Protein AF-A0A970ULN2-F1 (afdb_monomer_lite)

Foldseek 3Di:
DADPVVQVVLLVLLVVLLVVLVVVLCVVLVVDDVVCSVVSNVVSVVLLVVLLVCCQQFVVQQDQAPDDPPTHHGDGSVPDDRPPVDDPNYDPVSVSSSVSSVRSD

Radius of gyration: 16.3 Å; chains: 1; bounding box: 42×23×44 Å

Secondary structure (DSSP, 8-state):
---HHHHHHHHHHHHHHHHHHHHHHHHHHHTS-HHHHHHHHHHHHHHHHHHHHHIIIIIHHHHHSSS-SS-----GGG-S--TTTSPTT--HHHHHHHHHHHHH-

Structure (mmCIF, N/CA/C/O backbone):
data_AF-A0A970ULN2-F1
#
_entry.id   AF-A0A970ULN2-F1
#
loop_
_atom_site.group_PDB
_atom_site.id
_atom_site.type_symbol
_atom_site.label_atom_id
_atom_site.label_alt_id
_atom_site.label_comp_id
_atom_site.label_asym_id
_atom_site.label_entity_id
_atom_site.label_seq_id
_atom_site.pdbx_PDB_ins_code
_atom_site.Cartn_x
_atom_site.Cartn_y
_atom_site.Cartn_z
_atom_site.occupancy
_atom_site.B_iso_or_equiv
_atom_site.auth_seq_id
_atom_site.auth_comp_id
_atom_site.auth_asym_id
_atom_site.auth_atom_id
_atom_site.pdbx_PDB_model_num
ATOM 1 N N . MET A 1 1 ? 22.194 1.194 -13.924 1.00 62.91 1 MET A N 1
ATOM 2 C CA . MET A 1 1 ? 22.928 0.988 -12.654 1.00 62.91 1 MET A CA 1
ATOM 3 C C . MET A 1 1 ? 21.975 1.293 -11.508 1.00 62.91 1 MET A C 1
ATOM 5 O O . MET A 1 1 ? 21.233 2.261 -11.625 1.00 62.91 1 MET A O 1
ATOM 9 N N . LEU A 1 2 ? 21.925 0.459 -10.466 1.00 79.12 2 LEU A N 1
ATOM 10 C CA . LEU A 1 2 ? 21.083 0.720 -9.291 1.00 79.12 2 LEU A CA 1
ATOM 11 C C . LEU A 1 2 ? 21.662 1.886 -8.485 1.00 79.12 2 LEU A C 1
ATOM 13 O O . LEU A 1 2 ? 22.871 1.952 -8.274 1.00 79.12 2 LEU A O 1
ATOM 17 N N . SER A 1 3 ? 20.794 2.790 -8.043 1.00 88.00 3 SER A N 1
ATOM 18 C CA . SER A 1 3 ? 21.134 3.905 -7.168 1.00 88.00 3 SER A CA 1
ATOM 19 C C . SER A 1 3 ? 20.642 3.580 -5.763 1.00 88.00 3 SER A C 1
ATOM 21 O O . SER A 1 3 ? 19.435 3.469 -5.519 1.00 88.00 3 SER A O 1
ATOM 23 N N . SER A 1 4 ? 21.576 3.434 -4.824 1.00 86.06 4 SER A N 1
ATOM 24 C CA . SER A 1 4 ? 21.244 3.190 -3.417 1.00 86.06 4 SER A CA 1
ATOM 25 C C . SER A 1 4 ? 20.413 4.336 -2.838 1.00 86.06 4 SER A C 1
ATOM 27 O O . SER A 1 4 ? 19.459 4.086 -2.111 1.00 86.06 4 SER A O 1
ATOM 29 N N . VAL A 1 5 ? 20.707 5.581 -3.228 1.00 89.25 5 VAL A N 1
ATOM 30 C CA . VAL A 1 5 ? 19.965 6.773 -2.785 1.00 89.25 5 VAL A CA 1
ATOM 31 C C . VAL A 1 5 ? 18.513 6.725 -3.266 1.00 89.25 5 VAL A C 1
ATOM 33 O O . VAL A 1 5 ? 17.596 6.900 -2.468 1.00 89.25 5 VAL A O 1
ATOM 36 N N . SER A 1 6 ? 18.291 6.414 -4.546 1.00 87.94 6 SER A N 1
ATOM 37 C CA . SER A 1 6 ? 16.943 6.326 -5.123 1.00 87.94 6 SER A CA 1
ATOM 38 C C . SER A 1 6 ? 16.144 5.171 -4.518 1.00 87.94 6 SER A C 1
ATOM 40 O O . SER A 1 6 ? 14.959 5.313 -4.239 1.00 87.94 6 SER A O 1
ATOM 42 N N . THR A 1 7 ? 16.797 4.035 -4.264 1.00 87.38 7 THR A N 1
ATOM 43 C CA . THR A 1 7 ? 16.153 2.875 -3.634 1.00 87.38 7 THR A CA 1
ATOM 44 C C . THR A 1 7 ? 15.766 3.166 -2.183 1.00 87.38 7 THR A C 1
ATOM 46 O O . THR A 1 7 ? 14.639 2.874 -1.791 1.00 87.38 7 THR A O 1
ATOM 49 N N . ILE A 1 8 ? 16.653 3.787 -1.396 1.00 89.81 8 ILE A N 1
ATOM 50 C CA . ILE A 1 8 ? 16.354 4.194 -0.014 1.00 89.81 8 ILE A CA 1
ATOM 51 C C . ILE A 1 8 ? 15.203 5.200 0.006 1.00 89.81 8 ILE A C 1
ATOM 53 O O . ILE A 1 8 ? 14.285 5.045 0.804 1.00 89.81 8 ILE A O 1
ATOM 57 N N . TRP A 1 9 ? 15.205 6.184 -0.898 1.00 90.94 9 TRP A N 1
ATOM 58 C CA . TRP A 1 9 ? 14.120 7.160 -0.994 1.00 90.94 9 TRP A CA 1
ATOM 59 C C . TRP A 1 9 ? 12.759 6.498 -1.237 1.00 90.94 9 TRP A C 1
ATOM 61 O O . TRP A 1 9 ? 11.801 6.799 -0.529 1.00 90.94 9 TRP A O 1
ATOM 71 N N . VAL A 1 10 ? 12.675 5.550 -2.177 1.00 90.31 10 VAL A N 1
ATOM 72 C CA . VAL A 1 10 ? 11.428 4.811 -2.445 1.00 90.31 10 VAL A CA 1
ATOM 73 C C . VAL A 1 10 ? 10.990 3.981 -1.237 1.00 90.31 10 VAL A C 1
ATOM 75 O O . VAL A 1 10 ? 9.800 3.927 -0.945 1.00 90.31 10 VAL A O 1
ATOM 78 N N . LEU A 1 11 ? 11.922 3.372 -0.498 1.00 89.31 11 LEU A N 1
ATOM 79 C CA . LEU A 1 11 ? 11.591 2.622 0.719 1.00 89.31 11 LEU A CA 1
ATOM 80 C C . LEU A 1 11 ? 11.094 3.532 1.851 1.00 89.31 11 LEU A C 1
ATOM 82 O O . LEU A 1 11 ? 10.140 3.176 2.539 1.00 89.31 11 LEU A O 1
ATOM 86 N N . VAL A 1 12 ? 11.689 4.715 2.023 1.00 93.06 12 VAL A N 1
ATOM 87 C CA . VAL A 1 12 ? 11.205 5.721 2.984 1.00 93.06 12 VAL A CA 1
ATOM 88 C C . VAL A 1 12 ? 9.813 6.206 2.587 1.00 93.06 12 VAL A C 1
ATOM 90 O O . VAL A 1 12 ? 8.920 6.254 3.429 1.00 93.06 12 VAL A O 1
ATOM 93 N N . ALA A 1 13 ? 9.593 6.499 1.304 1.00 92.19 13 ALA A N 1
ATOM 94 C CA . ALA A 1 13 ? 8.277 6.871 0.798 1.00 92.19 13 ALA A CA 1
ATOM 95 C C . ALA A 1 13 ? 7.244 5.751 1.018 1.00 92.19 13 ALA A C 1
ATOM 97 O O . ALA A 1 13 ? 6.138 6.026 1.473 1.00 92.19 13 ALA A O 1
ATOM 98 N N . ALA A 1 14 ? 7.614 4.488 0.784 1.00 91.50 14 ALA A N 1
ATOM 99 C CA . ALA A 1 14 ? 6.751 3.341 1.062 1.00 91.50 14 ALA A CA 1
ATOM 100 C C . ALA A 1 14 ? 6.400 3.230 2.556 1.00 91.50 14 ALA A C 1
ATOM 102 O O . ALA A 1 14 ? 5.253 2.953 2.894 1.00 91.50 14 ALA A O 1
ATOM 103 N N . ALA A 1 15 ? 7.352 3.496 3.456 1.00 90.69 15 ALA A N 1
ATOM 104 C CA . ALA A 1 15 ? 7.092 3.510 4.895 1.00 90.69 15 ALA A CA 1
ATOM 105 C C . ALA A 1 15 ? 6.112 4.626 5.298 1.00 90.69 15 ALA A C 1
ATOM 107 O O . ALA A 1 15 ? 5.220 4.391 6.108 1.00 90.69 15 ALA A O 1
ATOM 108 N N . LEU A 1 16 ? 6.233 5.822 4.712 1.00 91.31 16 LEU A N 1
ATOM 109 C CA . LEU A 1 16 ? 5.292 6.923 4.952 1.00 91.31 16 LEU A CA 1
ATOM 110 C C . LEU A 1 16 ? 3.875 6.582 4.475 1.00 91.31 16 LEU A C 1
ATOM 112 O O . LEU A 1 16 ? 2.910 6.875 5.174 1.00 91.31 16 LEU A O 1
ATOM 116 N N . VAL A 1 17 ? 3.750 5.927 3.320 1.00 91.56 17 VAL A N 1
ATOM 117 C CA . VAL A 1 17 ? 2.452 5.489 2.784 1.00 91.56 17 VAL A CA 1
ATOM 118 C C . VAL A 1 17 ? 1.861 4.365 3.628 1.00 91.56 17 VAL A C 1
ATOM 120 O O . VAL A 1 17 ? 0.673 4.388 3.916 1.00 91.56 17 VAL A O 1
ATOM 123 N N . PHE A 1 18 ? 2.676 3.439 4.136 1.00 87.50 18 PHE A N 1
ATOM 124 C CA . PHE A 1 18 ? 2.204 2.416 5.072 1.00 87.50 18 PHE A CA 1
ATOM 125 C C . PHE A 1 18 ? 1.548 3.021 6.329 1.00 87.50 18 PHE A C 1
ATOM 127 O O . PHE A 1 18 ? 0.546 2.503 6.821 1.00 87.50 18 PHE A O 1
ATOM 134 N N . PHE A 1 19 ? 2.045 4.161 6.823 1.00 87.81 19 PHE A N 1
ATOM 135 C CA . PHE A 1 19 ? 1.400 4.871 7.933 1.00 87.81 19 PHE A CA 1
ATOM 136 C C . PHE A 1 19 ? 0.023 5.458 7.582 1.00 87.81 19 PHE A C 1
ATOM 138 O O . PHE A 1 19 ? -0.763 5.718 8.495 1.00 87.81 19 PHE A O 1
ATOM 145 N N . MET A 1 20 ? -0.317 5.622 6.299 1.00 90.44 20 MET A N 1
ATOM 146 C CA . MET A 1 20 ? -1.655 6.056 5.886 1.00 90.44 20 MET A CA 1
ATOM 147 C C . MET A 1 20 ? -2.723 5.014 6.241 1.00 90.44 20 MET A C 1
ATOM 149 O O . MET A 1 20 ? -3.810 5.415 6.649 1.00 90.44 20 MET A O 1
ATOM 153 N N . GLN A 1 21 ? -2.402 3.712 6.222 1.00 84.56 21 GLN A N 1
ATOM 154 C CA . GLN A 1 21 ? -3.335 2.655 6.644 1.00 84.56 21 GLN A CA 1
ATOM 155 C C . GLN A 1 21 ? -3.742 2.811 8.111 1.00 84.56 21 GLN A C 1
ATOM 157 O O . GLN A 1 21 ? -4.921 2.773 8.463 1.00 84.56 21 GLN A O 1
ATOM 162 N N . ALA A 1 22 ? -2.764 3.069 8.983 1.00 84.62 22 ALA A N 1
ATOM 163 C CA . ALA A 1 22 ? -3.039 3.374 10.383 1.00 84.62 22 ALA A CA 1
ATOM 164 C C . ALA A 1 22 ? -3.847 4.677 10.527 1.00 84.62 22 ALA A C 1
ATOM 166 O O . ALA A 1 22 ? -4.745 4.759 11.366 1.00 84.62 22 ALA A O 1
ATOM 167 N N . GLY A 1 23 ? -3.562 5.678 9.689 1.00 86.81 23 GLY A N 1
ATOM 168 C CA . GLY A 1 23 ? -4.312 6.931 9.616 1.00 86.81 23 GLY A CA 1
ATOM 169 C C . GLY A 1 23 ? -5.796 6.724 9.305 1.00 86.81 23 GLY A C 1
ATOM 170 O O . GLY A 1 23 ? -6.646 7.203 10.057 1.00 86.81 23 GLY A O 1
ATOM 171 N N . PHE A 1 24 ? -6.123 5.974 8.251 1.00 84.44 24 PHE A N 1
ATOM 172 C CA . PHE A 1 24 ? -7.511 5.690 7.876 1.00 84.44 24 PHE A CA 1
ATOM 173 C C . PHE A 1 24 ? -8.231 4.847 8.921 1.00 84.44 24 PHE A C 1
ATOM 175 O O . PHE A 1 24 ? -9.345 5.196 9.310 1.00 84.44 24 PHE A O 1
ATOM 182 N N . ALA A 1 25 ? -7.571 3.825 9.469 1.00 85.25 25 ALA A N 1
ATOM 183 C CA . ALA A 1 25 ? -8.138 3.032 10.553 1.00 85.25 25 ALA A CA 1
ATOM 184 C C . ALA A 1 25 ? -8.512 3.904 11.767 1.00 85.25 25 ALA A C 1
ATOM 186 O O . ALA A 1 25 ? -9.591 3.738 12.340 1.00 85.25 25 ALA A O 1
ATOM 187 N N . MET A 1 26 ? -7.671 4.873 12.149 1.00 86.44 26 MET A N 1
ATOM 188 C CA . MET A 1 26 ? -7.975 5.814 13.237 1.00 86.44 26 MET A CA 1
ATOM 189 C C . MET A 1 26 ? -9.134 6.767 12.903 1.00 86.44 26 MET A C 1
ATOM 191 O O . MET A 1 26 ? -9.952 7.059 13.774 1.00 86.44 26 MET A O 1
ATOM 195 N N . VAL A 1 27 ? -9.253 7.223 11.653 1.00 88.69 27 VAL A N 1
ATOM 196 C CA . VAL A 1 27 ? -10.371 8.080 11.220 1.00 88.69 27 VAL A CA 1
ATOM 197 C C . VAL A 1 27 ? -11.692 7.303 11.205 1.00 88.69 27 VAL A C 1
ATOM 199 O O . VAL A 1 27 ? -12.680 7.765 11.773 1.00 88.69 27 VAL A O 1
ATOM 202 N N . GLU A 1 28 ? -11.725 6.103 10.625 1.00 84.31 28 GLU A N 1
ATOM 203 C CA . GLU A 1 28 ? -12.934 5.270 10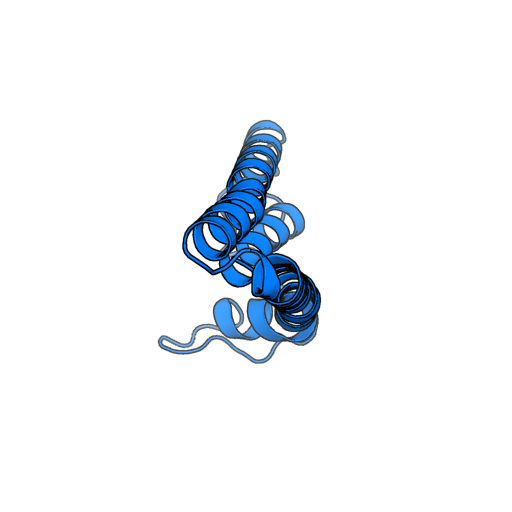.564 1.00 84.31 28 GLU A CA 1
ATOM 204 C C . GLU A 1 28 ? -13.399 4.819 11.952 1.00 84.31 28 GLU A C 1
ATOM 206 O O . GLU A 1 28 ? -14.595 4.830 12.264 1.00 84.31 28 GLU A O 1
ATOM 211 N N . THR A 1 29 ? -12.460 4.455 12.826 1.00 85.56 29 THR A N 1
ATOM 212 C CA . THR A 1 29 ? -12.782 4.111 14.217 1.00 85.56 29 THR A CA 1
ATOM 213 C C . THR A 1 29 ? -13.212 5.329 15.032 1.00 85.56 29 THR A C 1
ATOM 215 O O . THR A 1 29 ? -14.118 5.205 15.853 1.00 85.56 29 THR A O 1
ATOM 218 N N . GLY A 1 30 ? -12.644 6.513 14.779 1.00 86.31 30 GLY A N 1
ATOM 219 C CA . GLY A 1 30 ? -13.023 7.763 15.445 1.00 86.31 30 GLY A CA 1
ATOM 220 C C . GLY A 1 30 ? -14.407 8.289 15.050 1.00 86.31 30 GLY A C 1
ATOM 221 O O . GLY A 1 30 ? -15.090 8.901 15.871 1.00 86.31 30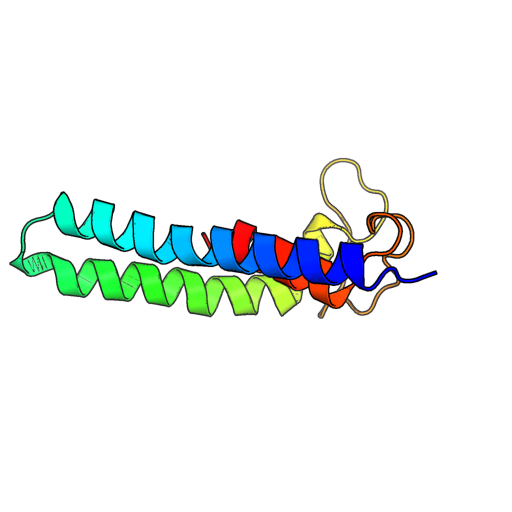 GLY A O 1
ATOM 222 N N . LEU A 1 31 ? -14.859 8.014 13.823 1.00 86.25 31 LEU A N 1
ATOM 223 C CA . LEU A 1 31 ? -16.189 8.401 13.327 1.00 86.25 31 LEU A CA 1
ATOM 224 C C . LEU A 1 31 ? -17.296 7.398 13.680 1.00 86.25 31 LEU A C 1
ATOM 226 O O . LEU A 1 31 ? -18.473 7.635 13.399 1.00 86.25 31 LEU A O 1
ATOM 230 N N . THR A 1 32 ? -16.952 6.268 14.294 1.00 84.44 32 THR A N 1
ATOM 231 C CA . THR A 1 32 ? -17.901 5.194 14.594 1.00 84.44 32 THR A CA 1
ATOM 232 C C . THR A 1 32 ? -18.119 5.040 16.093 1.00 84.44 32 THR A C 1
ATOM 234 O O . THR A 1 32 ? -17.344 5.489 16.933 1.00 84.44 32 THR A O 1
ATOM 237 N N . ARG A 1 33 ? -19.251 4.433 16.473 1.00 83.44 33 ARG A N 1
ATOM 238 C CA . ARG A 1 33 ? -19.548 4.206 17.894 1.00 83.44 33 ARG A CA 1
ATOM 239 C C . ARG A 1 33 ? -18.467 3.316 18.503 1.00 83.44 33 ARG A C 1
ATOM 241 O O . ARG A 1 33 ? -18.187 2.257 17.949 1.00 83.44 33 ARG A O 1
ATOM 248 N N . ALA A 1 34 ? -17.988 3.666 19.698 1.00 80.50 34 ALA A N 1
ATOM 249 C CA . ALA A 1 34 ? -16.922 2.946 20.407 1.00 80.50 34 ALA A CA 1
ATOM 250 C C . ALA A 1 34 ? -17.134 1.420 20.492 1.00 80.50 34 ALA A C 1
ATOM 252 O O . ALA A 1 34 ? -16.188 0.652 20.359 1.00 80.50 34 ALA A O 1
ATOM 253 N N . LYS A 1 35 ? -18.389 0.963 20.615 1.00 85.56 35 LYS A N 1
ATOM 254 C CA . LYS A 1 35 ? -18.733 -0.471 20.628 1.00 85.56 35 LYS A CA 1
ATOM 255 C C . LYS A 1 35 ? -18.388 -1.231 19.334 1.00 85.56 35 LYS A C 1
ATOM 257 O O . LYS A 1 35 ? -18.273 -2.448 19.367 1.00 85.56 35 LYS A O 1
ATOM 262 N N . ASN A 1 36 ? -18.241 -0.528 18.211 1.00 84.75 36 ASN A N 1
ATOM 263 C CA . ASN A 1 36 ? -17.933 -1.095 16.896 1.00 84.75 36 ASN A CA 1
ATOM 264 C C . ASN A 1 36 ? -16.472 -0.862 16.473 1.00 84.75 36 ASN A C 1
ATOM 266 O O . ASN A 1 36 ? -16.059 -1.417 15.456 1.00 84.75 36 ASN A O 1
ATOM 270 N N . ALA A 1 37 ? -15.692 -0.084 17.234 1.00 81.69 37 ALA A N 1
ATOM 271 C CA . ALA A 1 37 ? -14.327 0.297 16.867 1.00 81.69 37 ALA A CA 1
ATOM 272 C C . ALA A 1 37 ? -13.423 -0.926 16.640 1.00 81.69 37 ALA A C 1
ATOM 274 O O . ALA A 1 37 ? -12.721 -0.997 15.636 1.00 81.69 37 ALA A O 1
ATOM 275 N N . GLY A 1 38 ? -13.516 -1.941 17.509 1.00 81.88 38 GLY A N 1
ATOM 276 C CA . GLY A 1 38 ? -12.748 -3.182 17.360 1.00 81.88 38 GLY A CA 1
ATOM 277 C C . GLY A 1 38 ? -13.077 -3.954 16.077 1.00 81.88 38 GLY A C 1
ATOM 278 O O . GLY A 1 38 ? -12.180 -4.455 15.412 1.00 81.88 38 GLY A O 1
ATOM 279 N N . ASN A 1 39 ? -14.350 -3.999 15.672 1.00 86.31 39 ASN A N 1
ATOM 280 C CA . ASN A 1 39 ? -14.753 -4.691 14.444 1.00 86.31 39 ASN A CA 1
ATOM 281 C C . ASN A 1 39 ? -14.270 -3.966 13.179 1.00 86.31 39 ASN A C 1
ATOM 283 O O . ASN A 1 39 ? -14.031 -4.601 12.158 1.00 86.31 39 ASN A O 1
ATOM 287 N N . ILE A 1 40 ? -14.136 -2.642 13.238 1.00 85.38 40 ILE A N 1
ATOM 288 C CA . ILE A 1 40 ? -13.662 -1.831 12.111 1.00 85.38 40 ILE A CA 1
ATOM 289 C C . ILE A 1 40 ? -12.150 -1.949 11.968 1.00 85.38 40 ILE A C 1
ATOM 291 O O . ILE A 1 40 ? -11.672 -2.236 10.877 1.00 85.38 40 ILE A O 1
ATOM 295 N N . LEU A 1 41 ? -11.413 -1.866 13.078 1.00 85.44 41 LEU A N 1
ATOM 296 C CA . LEU A 1 41 ? -9.972 -2.127 13.100 1.00 85.44 41 LEU A CA 1
ATOM 297 C C . LEU A 1 41 ? -9.626 -3.509 12.533 1.00 85.44 41 LEU A C 1
ATOM 299 O O . LEU A 1 41 ? -8.724 -3.627 11.709 1.00 85.44 41 LEU A O 1
ATOM 303 N N . MET A 1 42 ? -10.375 -4.545 12.922 1.00 84.38 42 MET A N 1
ATOM 304 C CA . MET A 1 42 ? -10.148 -5.905 12.422 1.00 84.38 42 MET A CA 1
ATOM 305 C C . MET A 1 42 ? -10.374 -6.034 10.913 1.00 84.38 42 MET A C 1
ATOM 307 O O . MET A 1 42 ? -9.627 -6.755 10.257 1.00 84.38 42 MET A O 1
ATOM 311 N N . LYS A 1 43 ? -11.365 -5.332 10.348 1.00 84.50 43 LYS A N 1
ATOM 312 C CA . LYS A 1 43 ? -11.578 -5.301 8.891 1.00 84.50 43 LYS A CA 1
ATOM 313 C C . LYS A 1 43 ? -10.429 -4.599 8.181 1.00 84.50 43 LYS A C 1
ATOM 315 O O . LYS A 1 43 ? -9.841 -5.172 7.277 1.00 84.50 43 LYS A O 1
ATOM 320 N N . ASN A 1 44 ? -10.037 -3.435 8.681 1.00 85.88 44 ASN A N 1
ATOM 321 C CA . ASN A 1 44 ? -8.980 -2.622 8.091 1.00 85.88 44 ASN A CA 1
ATOM 322 C C . ASN A 1 44 ? -7.605 -3.347 8.119 1.00 85.88 44 ASN A C 1
ATOM 324 O O . ASN A 1 44 ? -6.821 -3.277 7.172 1.00 85.88 44 ASN A O 1
ATOM 328 N N . MET A 1 45 ? -7.331 -4.150 9.160 1.00 85.12 45 MET A N 1
ATOM 329 C CA . MET A 1 45 ? -6.160 -5.045 9.201 1.00 85.12 45 MET A CA 1
ATOM 330 C C . MET A 1 45 ? -6.269 -6.244 8.248 1.00 85.12 45 MET A C 1
ATOM 332 O O . MET A 1 45 ? -5.260 -6.695 7.694 1.00 85.12 45 MET A O 1
ATOM 336 N N . MET A 1 46 ? -7.471 -6.796 8.081 1.00 86.88 46 MET A N 1
ATOM 337 C CA . MET A 1 46 ? -7.719 -7.925 7.186 1.00 86.88 46 MET A CA 1
ATOM 338 C C . MET A 1 46 ? -7.566 -7.515 5.720 1.00 86.88 46 MET A C 1
ATOM 340 O O . MET A 1 46 ? -6.927 -8.247 4.963 1.00 86.88 46 MET A O 1
ATOM 344 N N . ASP A 1 47 ? -8.056 -6.330 5.357 1.00 85.12 47 ASP A N 1
ATOM 345 C CA . ASP A 1 47 ? -7.913 -5.751 4.020 1.00 85.12 47 ASP A CA 1
ATOM 346 C C . ASP A 1 47 ? -6.435 -5.573 3.660 1.00 85.12 47 ASP A C 1
ATOM 348 O O . ASP A 1 47 ? -6.000 -6.032 2.604 1.00 85.12 47 ASP A O 1
ATOM 352 N N . PHE A 1 48 ? -5.621 -5.054 4.585 1.00 86.62 48 PHE A N 1
ATOM 353 C CA . PHE A 1 48 ? -4.177 -4.939 4.373 1.00 86.62 48 PHE A CA 1
ATOM 354 C C . PHE A 1 48 ? -3.494 -6.307 4.196 1.00 86.62 48 PHE A C 1
ATOM 356 O O . PHE A 1 48 ? -2.678 -6.500 3.290 1.00 86.62 48 PHE A O 1
ATOM 363 N N . SER A 1 49 ? -3.828 -7.275 5.054 1.00 87.19 49 SER A N 1
ATOM 364 C CA . SER A 1 49 ? -3.177 -8.593 5.077 1.00 87.19 49 SER A CA 1
ATOM 365 C C . SER A 1 49 ? -3.495 -9.415 3.827 1.00 87.19 49 SER A C 1
ATOM 367 O O . SER A 1 49 ? -2.602 -10.000 3.215 1.00 87.19 49 SER A O 1
ATOM 369 N N . ILE A 1 50 ? -4.768 -9.450 3.429 1.00 88.88 50 ILE A N 1
ATOM 370 C CA . ILE A 1 50 ? -5.217 -10.191 2.248 1.00 88.88 50 ILE A CA 1
ATOM 371 C C . ILE A 1 50 ? -4.844 -9.426 0.973 1.00 88.88 50 ILE A C 1
ATOM 373 O O . ILE A 1 50 ? -4.345 -10.036 0.027 1.00 88.88 50 ILE A O 1
ATOM 377 N N . GLY A 1 51 ? -5.007 -8.100 0.959 1.00 86.81 51 GLY A N 1
ATOM 378 C CA . GLY A 1 51 ? -4.662 -7.239 -0.174 1.00 86.81 51 GLY A CA 1
ATOM 379 C C . GLY A 1 51 ? -3.185 -7.330 -0.551 1.00 86.81 51 GLY A C 1
ATOM 380 O O . GLY A 1 51 ? -2.864 -7.535 -1.719 1.00 86.81 51 GLY A O 1
ATOM 381 N N . THR A 1 52 ? -2.285 -7.309 0.438 1.00 88.69 52 THR A N 1
ATOM 382 C CA . THR A 1 52 ? -0.835 -7.487 0.230 1.00 88.69 52 THR A CA 1
ATOM 383 C C . THR A 1 52 ? -0.516 -8.823 -0.447 1.00 88.69 52 THR A C 1
ATOM 385 O O . THR A 1 52 ? 0.241 -8.865 -1.420 1.00 88.69 52 THR A O 1
ATOM 388 N N . LEU A 1 53 ? -1.111 -9.923 0.031 1.00 88.00 53 LEU A N 1
ATOM 389 C CA . LEU A 1 53 ? -0.883 -11.260 -0.526 1.00 88.00 53 LEU A CA 1
ATOM 390 C C . LEU A 1 53 ? -1.415 -11.375 -1.959 1.00 88.00 53 LEU A C 1
ATOM 392 O O . LEU A 1 53 ? -0.711 -11.863 -2.843 1.00 88.00 53 LEU A O 1
ATOM 396 N N . LEU A 1 54 ? -2.633 -10.894 -2.213 1.00 86.94 54 LEU A N 1
ATOM 397 C CA . LEU A 1 54 ? -3.229 -10.911 -3.550 1.00 86.94 54 LEU A CA 1
ATOM 398 C C . LEU A 1 54 ? -2.455 -10.028 -4.534 1.00 86.94 54 LEU A C 1
ATOM 400 O O . LEU A 1 54 ? -2.273 -10.410 -5.695 1.00 86.94 54 LEU A O 1
ATOM 404 N N . PHE A 1 55 ? -1.946 -8.885 -4.074 1.00 86.06 55 PHE A N 1
ATOM 405 C CA . PHE A 1 55 ? -1.150 -7.988 -4.902 1.00 86.06 55 PHE A CA 1
ATOM 406 C C . PHE A 1 55 ? 0.175 -8.625 -5.334 1.00 86.06 55 PHE A C 1
ATOM 408 O O . PHE A 1 55 ? 0.556 -8.526 -6.500 1.00 86.06 55 PHE A O 1
ATOM 415 N N . TRP A 1 56 ? 0.846 -9.344 -4.433 1.00 83.25 56 TRP A N 1
ATOM 416 C CA . TRP A 1 56 ? 2.077 -10.071 -4.758 1.00 83.25 56 TRP A CA 1
ATOM 417 C C . TRP A 1 56 ? 1.848 -11.265 -5.690 1.00 83.25 56 TRP A C 1
ATOM 419 O O . TRP A 1 56 ? 2.692 -11.553 -6.540 1.00 83.25 56 TRP A O 1
ATOM 429 N N . LEU A 1 57 ? 0.721 -11.967 -5.541 1.00 82.88 57 LEU A N 1
ATOM 430 C CA . LEU A 1 57 ? 0.404 -13.141 -6.357 1.00 82.88 57 LEU A CA 1
ATOM 431 C C . LEU A 1 57 ? -0.047 -12.768 -7.774 1.00 82.88 57 LEU A C 1
ATOM 433 O O . LEU A 1 57 ? 0.398 -13.400 -8.734 1.00 82.88 57 LEU A O 1
ATOM 437 N N . PHE A 1 58 ? -0.906 -11.753 -7.899 1.00 83.00 58 PHE A N 1
ATOM 438 C CA . PHE A 1 58 ? -1.569 -11.400 -9.159 1.00 83.00 58 PHE A CA 1
ATOM 439 C C . PHE A 1 58 ? -1.512 -9.906 -9.487 1.00 83.00 58 PHE A C 1
ATOM 441 O O . PHE A 1 58 ? -1.360 -9.546 -10.653 1.00 83.00 58 PHE A O 1
ATOM 448 N N . GLY A 1 59 ? -1.653 -9.033 -8.486 1.00 81.38 59 GLY A N 1
ATOM 449 C CA . GLY A 1 59 ? -1.892 -7.601 -8.704 1.00 81.38 59 GLY A CA 1
ATOM 450 C C . GLY A 1 59 ? -0.759 -6.882 -9.433 1.00 81.38 59 GLY A C 1
ATOM 451 O O . GLY A 1 59 ? -1.014 -6.158 -10.392 1.00 81.38 59 GLY A O 1
ATOM 452 N N . PHE A 1 60 ? 0.494 -7.129 -9.053 1.00 83.50 60 PHE A N 1
ATOM 453 C CA . PHE A 1 60 ? 1.633 -6.508 -9.730 1.00 83.50 60 PHE A CA 1
ATOM 454 C C . PHE A 1 60 ? 1.780 -7.007 -11.178 1.00 83.50 60 PHE A C 1
ATOM 456 O O . PHE A 1 60 ? 2.086 -6.220 -12.070 1.00 83.50 60 PHE A O 1
ATOM 463 N N . GLY A 1 61 ? 1.468 -8.279 -11.444 1.00 80.38 61 GLY A N 1
ATOM 464 C CA . GLY A 1 61 ? 1.394 -8.819 -12.803 1.00 80.38 61 GLY A CA 1
ATOM 465 C C . GLY A 1 61 ? 0.341 -8.102 -13.648 1.00 80.38 61 GLY A C 1
ATOM 466 O O . GLY A 1 61 ? 0.672 -7.536 -14.685 1.00 80.38 61 GLY A O 1
ATOM 467 N N . ILE A 1 62 ? -0.900 -8.032 -13.159 1.00 83.88 62 ILE A N 1
ATOM 468 C CA . ILE A 1 62 ? -2.021 -7.394 -13.870 1.00 83.88 62 ILE A CA 1
ATOM 469 C C . ILE A 1 62 ? -1.765 -5.903 -14.119 1.00 83.88 62 ILE A C 1
ATOM 471 O O . ILE A 1 62 ? -2.192 -5.375 -15.142 1.00 83.88 62 ILE A O 1
ATOM 475 N N . MET A 1 63 ? -1.079 -5.214 -13.207 1.00 80.56 63 MET A N 1
ATOM 476 C CA . MET A 1 63 ? -0.854 -3.772 -13.320 1.00 80.56 63 MET A CA 1
ATOM 477 C C . MET A 1 63 ? 0.303 -3.411 -14.258 1.00 80.56 63 MET A C 1
ATOM 479 O O . MET A 1 63 ? 0.282 -2.347 -14.869 1.00 80.56 63 MET A O 1
ATOM 483 N N . PHE A 1 64 ? 1.312 -4.279 -14.376 1.00 80.75 64 PHE A N 1
ATOM 484 C CA . PHE A 1 64 ? 2.601 -3.905 -14.961 1.00 80.75 64 PHE A CA 1
ATOM 485 C C . PHE A 1 64 ? 3.189 -4.896 -15.971 1.00 80.75 64 PHE A C 1
ATOM 487 O O . PHE A 1 64 ? 4.203 -4.585 -16.595 1.00 80.75 64 PHE A O 1
ATOM 494 N N . ALA A 1 65 ? 2.631 -6.098 -16.133 1.00 76.56 65 ALA A N 1
ATOM 495 C CA . ALA A 1 65 ? 3.140 -7.052 -17.118 1.00 76.56 65 ALA A CA 1
ATOM 496 C C . ALA A 1 65 ? 2.655 -6.698 -18.534 1.00 76.56 65 ALA A C 1
ATOM 498 O O . ALA A 1 65 ? 1.553 -6.203 -18.707 1.00 76.56 65 ALA A O 1
ATOM 499 N N . GLY A 1 66 ? 3.430 -7.014 -19.571 1.00 74.62 66 GLY A N 1
ATOM 500 C CA . GLY A 1 66 ? 3.000 -6.838 -20.966 1.00 74.62 66 GLY A CA 1
ATOM 501 C C . GLY A 1 66 ? 2.875 -5.377 -21.431 1.00 74.62 66 GLY A C 1
ATOM 502 O O . GLY A 1 66 ? 3.416 -4.464 -20.819 1.00 74.62 66 GLY A O 1
ATOM 503 N N . SER A 1 67 ? 2.197 -5.176 -22.566 1.00 68.00 67 SER A N 1
ATOM 504 C CA . SER A 1 67 ? 2.088 -3.888 -23.277 1.00 68.00 67 SER A CA 1
ATOM 505 C C . SER A 1 67 ? 0.639 -3.447 -23.543 1.00 68.00 67 SER A C 1
ATOM 507 O O . SER A 1 67 ? 0.386 -2.609 -24.410 1.00 68.00 67 SER A O 1
ATOM 509 N N . GLY A 1 68 ? -0.331 -4.035 -22.836 1.00 69.19 68 GLY A N 1
ATOM 510 C CA . GLY A 1 68 ? -1.745 -3.698 -22.993 1.00 69.19 68 GLY A CA 1
ATOM 511 C C . GLY A 1 68 ? -2.077 -2.306 -22.445 1.00 69.19 68 GLY A C 1
ATOM 512 O O . GLY A 1 68 ? -1.556 -1.894 -21.416 1.00 69.19 68 GLY A O 1
ATOM 513 N N . ALA A 1 69 ? -2.965 -1.578 -23.130 1.00 71.00 69 ALA A N 1
ATOM 514 C CA . ALA A 1 69 ? -3.332 -0.205 -22.760 1.00 71.00 69 ALA A CA 1
ATOM 515 C C . ALA A 1 69 ? -4.294 -0.102 -21.556 1.00 71.00 69 ALA A C 1
ATOM 517 O O . ALA A 1 69 ? -4.385 0.956 -20.942 1.00 71.00 69 ALA A O 1
ATOM 518 N N . PHE A 1 70 ? -5.026 -1.178 -21.238 1.00 69.69 70 PHE A N 1
ATOM 519 C CA . PHE A 1 70 ? -6.045 -1.203 -20.172 1.00 69.69 70 PHE A CA 1
ATOM 520 C C . PHE A 1 70 ? -5.712 -2.168 -19.035 1.00 69.69 70 PHE A C 1
ATOM 522 O O . PHE A 1 70 ? -5.974 -1.875 -17.874 1.00 69.69 70 PHE A O 1
ATOM 529 N N . PHE A 1 71 ? -5.139 -3.316 -19.379 1.00 71.81 71 PHE A N 1
ATOM 530 C CA . PHE A 1 71 ? -4.646 -4.301 -18.433 1.00 71.81 71 PHE A CA 1
ATOM 531 C C . PHE A 1 71 ? -3.250 -4.698 -18.873 1.00 71.81 71 PHE A C 1
ATOM 533 O O . PHE A 1 71 ? -2.977 -4.796 -20.076 1.00 71.81 71 PHE A O 1
ATOM 540 N N . GLY A 1 72 ? -2.392 -4.953 -17.895 1.00 72.50 72 GLY A N 1
ATOM 541 C CA . GLY A 1 72 ? -1.178 -5.694 -18.136 1.00 72.50 72 GLY A CA 1
ATOM 542 C C . GLY A 1 72 ? -1.462 -7.162 -18.479 1.00 72.50 72 GLY A C 1
ATOM 543 O O . GLY A 1 72 ? -2.566 -7.561 -18.850 1.00 72.50 72 GLY A O 1
ATOM 544 N N . GLY A 1 73 ? -0.434 -7.989 -18.364 1.00 76.25 73 GLY A N 1
ATOM 545 C CA . GLY A 1 73 ? -0.478 -9.426 -18.588 1.00 76.25 73 GLY A CA 1
ATOM 546 C C . GLY A 1 73 ? -0.697 -10.218 -17.302 1.00 76.25 73 GLY A C 1
ATOM 547 O O . GLY A 1 73 ? -0.566 -9.718 -16.188 1.00 76.25 73 GLY A O 1
ATOM 548 N N . PHE A 1 74 ? -0.975 -11.509 -17.455 1.00 71.69 74 PHE A N 1
ATOM 549 C CA . PHE A 1 74 ? -0.964 -12.433 -16.327 1.00 71.69 74 PHE A CA 1
ATOM 550 C C . PHE A 1 74 ? 0.468 -12.893 -16.053 1.00 71.69 74 PHE A C 1
ATOM 552 O O . PHE A 1 74 ? 0.981 -13.780 -16.732 1.00 71.69 74 PHE A O 1
ATOM 559 N N . ASP A 1 75 ? 1.104 -12.289 -15.050 1.00 73.31 75 ASP A N 1
ATOM 560 C CA . ASP A 1 75 ? 2.377 -12.760 -14.505 1.00 73.31 75 ASP A CA 1
ATOM 561 C C . ASP A 1 75 ? 2.198 -13.162 -13.041 1.00 73.31 75 ASP A C 1
ATOM 563 O O . ASP A 1 75 ? 2.025 -12.327 -12.151 1.00 73.31 75 ASP A O 1
ATOM 567 N N . PHE A 1 76 ? 2.205 -14.470 -12.806 1.00 72.62 76 PHE A N 1
ATOM 568 C CA . PHE A 1 76 ? 2.043 -15.031 -11.475 1.00 72.62 76 PHE A CA 1
ATOM 569 C C . PHE A 1 76 ? 3.342 -14.880 -10.678 1.00 72.62 76 PHE A C 1
ATOM 571 O O . PHE A 1 76 ? 4.406 -15.307 -11.133 1.00 72.62 76 PHE A O 1
ATOM 578 N N . LEU A 1 77 ? 3.256 -14.312 -9.469 1.00 73.12 77 LEU A N 1
ATOM 579 C CA . LEU A 1 77 ? 4.410 -13.951 -8.626 1.00 73.12 77 LEU A CA 1
ATOM 580 C C . LEU A 1 77 ? 5.354 -12.897 -9.236 1.00 73.12 77 LEU A C 1
ATOM 582 O O . LEU A 1 77 ? 6.476 -12.731 -8.751 1.00 73.12 77 LEU A O 1
ATOM 586 N N . SER A 1 78 ? 4.931 -12.170 -10.274 1.00 69.75 78 SER A N 1
ATOM 587 C CA . SER A 1 78 ? 5.748 -11.121 -10.900 1.00 69.75 78 SER A CA 1
ATOM 588 C C . SER A 1 78 ? 7.141 -11.628 -11.295 1.00 69.75 78 SER A C 1
ATOM 590 O O . SER A 1 78 ? 8.160 -11.037 -10.922 1.00 69.75 78 SER A O 1
ATOM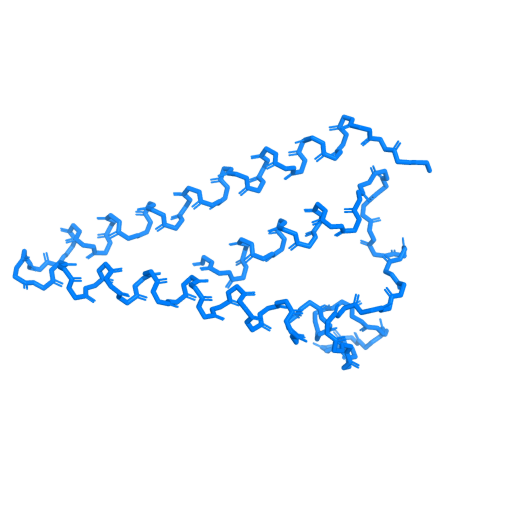 592 N N . ARG A 1 79 ? 7.227 -12.776 -11.976 1.00 72.06 79 ARG A N 1
ATOM 593 C CA . ARG A 1 79 ? 8.504 -13.439 -12.316 1.00 72.06 79 ARG A CA 1
ATOM 594 C C . ARG A 1 79 ? 9.163 -12.845 -13.563 1.00 72.06 79 ARG A C 1
ATOM 596 O O . ARG A 1 79 ? 10.341 -13.100 -13.803 1.00 72.06 79 ARG A O 1
ATOM 603 N N . GLY A 1 80 ? 8.437 -12.026 -14.313 1.00 70.31 80 GLY A N 1
ATOM 604 C CA . GLY A 1 80 ? 8.868 -11.337 -15.517 1.00 70.31 80 GLY A CA 1
ATOM 605 C C . GLY A 1 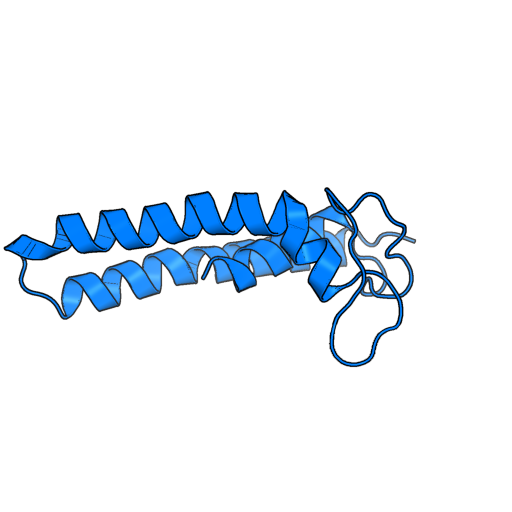80 ? 9.928 -10.259 -15.289 1.00 70.31 80 GLY A C 1
ATOM 606 O O . GLY A 1 80 ? 10.231 -9.833 -14.160 1.00 70.31 80 GLY A O 1
ATOM 607 N N . SER A 1 81 ? 10.510 -9.828 -16.410 1.00 70.69 81 SER A N 1
ATOM 608 C CA . SER A 1 81 ? 11.415 -8.683 -16.470 1.00 70.69 81 SER A CA 1
ATOM 609 C C . SER A 1 81 ? 10.599 -7.402 -16.597 1.00 70.69 81 SER A C 1
ATOM 611 O O . SER A 1 81 ? 9.871 -7.221 -17.565 1.00 70.69 81 SER A O 1
ATOM 613 N N . TYR A 1 82 ? 10.744 -6.516 -15.615 1.00 76.38 82 TYR A N 1
ATOM 614 C CA . TYR A 1 82 ? 10.049 -5.228 -15.535 1.00 76.38 82 TYR A CA 1
ATOM 615 C C . TYR A 1 82 ? 11.014 -4.051 -15.735 1.00 76.38 82 TYR A C 1
ATOM 617 O O . TYR A 1 82 ? 10.788 -2.956 -15.231 1.00 76.38 82 TYR A O 1
ATOM 625 N N . ALA A 1 83 ? 12.140 -4.286 -16.411 1.00 70.06 83 ALA A N 1
ATOM 626 C CA . ALA A 1 83 ? 13.218 -3.306 -16.545 1.00 70.06 83 ALA A CA 1
ATOM 627 C C . ALA A 1 83 ? 12.766 -1.993 -17.210 1.00 70.06 83 ALA A C 1
ATOM 629 O O . ALA A 1 83 ? 13.279 -0.938 -16.851 1.00 70.06 83 ALA A O 1
ATOM 630 N N . ASP A 1 84 ? 11.780 -2.060 -18.107 1.00 71.56 84 ASP A N 1
ATOM 631 C CA . ASP A 1 84 ? 11.325 -0.918 -18.910 1.00 71.56 84 ASP A CA 1
ATOM 632 C C . ASP A 1 84 ? 10.360 0.017 -18.165 1.00 71.56 84 ASP A C 1
ATOM 634 O O . ASP A 1 84 ? 10.213 1.181 -18.529 1.00 71.56 84 ASP A O 1
ATOM 638 N N . ILE A 1 85 ? 9.715 -0.473 -17.103 1.00 75.38 85 ILE A N 1
ATOM 639 C CA . ILE A 1 85 ? 8.760 0.298 -16.286 1.00 75.38 85 ILE A CA 1
ATOM 640 C C . ILE A 1 85 ? 9.358 0.784 -14.964 1.00 75.38 85 ILE A C 1
ATOM 642 O O . ILE A 1 85 ? 8.756 1.599 -14.263 1.00 75.38 85 ILE A O 1
ATOM 646 N N . LEU A 1 86 ? 10.524 0.261 -14.583 1.00 80.88 86 LEU A N 1
ATOM 647 C CA . LEU A 1 86 ? 11.164 0.618 -13.327 1.00 80.88 86 LEU A CA 1
ATOM 648 C C . LEU A 1 86 ? 11.763 2.027 -13.426 1.00 80.88 86 LEU A C 1
ATOM 650 O O . LEU A 1 86 ? 12.523 2.305 -14.357 1.00 80.88 86 LEU A O 1
ATOM 654 N N . PRO A 1 87 ? 11.497 2.912 -12.447 1.00 77.94 87 PRO A N 1
ATOM 655 C CA . PRO A 1 87 ? 12.170 4.200 -12.379 1.00 77.94 87 PRO A CA 1
ATOM 656 C C . PRO A 1 87 ? 13.693 4.023 -12.354 1.00 77.94 87 PRO A C 1
ATOM 658 O O . PRO A 1 87 ? 14.219 3.112 -11.704 1.00 77.94 87 PRO A O 1
ATOM 661 N N . ALA A 1 88 ? 14.412 4.909 -13.047 1.00 78.00 88 ALA A N 1
ATOM 662 C CA . ALA A 1 88 ? 15.858 4.803 -13.207 1.00 78.00 88 ALA A CA 1
ATOM 663 C C . ALA A 1 88 ? 16.577 4.663 -11.851 1.00 78.00 88 ALA A C 1
ATOM 665 O O . ALA A 1 88 ? 16.495 5.527 -10.979 1.00 78.00 88 ALA A O 1
ATOM 666 N N . GLY A 1 89 ? 17.301 3.554 -11.682 1.00 77.06 89 GLY A N 1
ATOM 667 C CA . GLY A 1 89 ? 18.098 3.286 -10.485 1.00 77.06 89 GLY A CA 1
ATOM 668 C C . GLY A 1 89 ? 17.334 2.706 -9.291 1.00 77.06 89 GLY A C 1
ATOM 669 O O . GLY A 1 89 ? 17.953 2.526 -8.243 1.00 77.06 89 GLY A O 1
ATOM 670 N N . VAL A 1 90 ? 16.045 2.375 -9.424 1.00 82.94 90 VAL A N 1
ATOM 671 C CA . VAL A 1 90 ? 15.244 1.746 -8.360 1.00 82.94 90 VAL A CA 1
ATOM 672 C C . VAL A 1 90 ? 15.199 0.226 -8.536 1.00 82.94 90 VAL A C 1
ATOM 674 O O . VAL A 1 90 ? 15.013 -0.292 -9.635 1.00 82.94 90 VAL A O 1
ATOM 677 N N . SER A 1 91 ? 15.368 -0.510 -7.434 1.00 84.81 91 SER A N 1
ATOM 678 C CA . SER A 1 91 ? 15.223 -1.971 -7.427 1.00 84.81 91 SER A CA 1
ATOM 679 C C . SER A 1 91 ? 13.768 -2.402 -7.638 1.00 84.81 91 SER A C 1
ATOM 681 O O . SER A 1 91 ? 12.858 -1.843 -7.024 1.00 84.81 91 SER A O 1
ATOM 683 N N . LYS A 1 92 ? 13.557 -3.471 -8.420 1.00 82.88 92 LYS A N 1
ATOM 684 C CA . LYS A 1 92 ? 12.243 -4.105 -8.641 1.00 82.88 92 LYS A CA 1
ATOM 685 C C . LYS A 1 92 ? 11.486 -4.355 -7.340 1.00 82.88 92 LYS A C 1
ATOM 687 O O . LYS A 1 92 ? 10.313 -4.021 -7.241 1.00 82.88 92 LYS A O 1
ATOM 692 N N . TYR A 1 93 ? 12.165 -4.897 -6.333 1.00 83.94 93 TYR A N 1
ATOM 693 C CA . TYR A 1 93 ? 11.541 -5.223 -5.051 1.00 83.94 93 TYR A CA 1
ATOM 694 C C . TYR A 1 93 ? 11.148 -3.976 -4.251 1.00 83.94 93 TYR A C 1
ATOM 696 O O . TYR A 1 93 ? 10.099 -3.974 -3.619 1.00 83.94 93 TYR A O 1
ATOM 704 N N . ALA A 1 94 ? 11.937 -2.898 -4.318 1.00 86.12 94 ALA A N 1
ATOM 705 C CA . ALA A 1 94 ? 11.592 -1.639 -3.656 1.00 86.12 94 ALA A CA 1
ATOM 706 C C . ALA A 1 94 ? 10.370 -0.981 -4.312 1.00 86.12 94 ALA A C 1
ATOM 708 O O . ALA A 1 94 ? 9.465 -0.530 -3.616 1.00 86.12 94 ALA A O 1
ATOM 709 N N . PHE A 1 95 ? 10.308 -0.997 -5.647 1.00 86.94 95 PHE A N 1
ATOM 710 C CA . PHE A 1 95 ?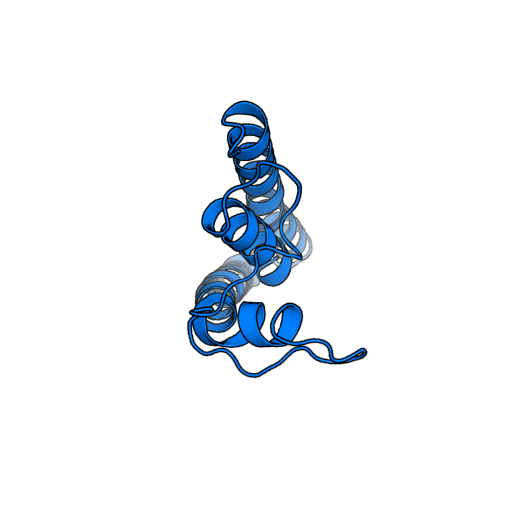 9.138 -0.523 -6.383 1.00 86.94 95 PHE A CA 1
ATOM 711 C C . PHE A 1 95 ? 7.903 -1.395 -6.126 1.00 86.94 95 PHE A C 1
ATOM 713 O O . PHE A 1 95 ? 6.811 -0.874 -5.934 1.00 86.94 95 PHE A O 1
ATOM 720 N N . MET A 1 96 ? 8.068 -2.716 -6.044 1.00 87.44 96 MET A N 1
ATOM 721 C CA . MET A 1 96 ? 6.976 -3.636 -5.726 1.00 87.44 96 MET A CA 1
ATOM 722 C C . MET A 1 96 ? 6.421 -3.398 -4.317 1.00 87.44 96 MET A C 1
ATOM 724 O O . MET A 1 96 ? 5.206 -3.342 -4.160 1.00 87.44 96 MET A O 1
ATOM 728 N N . ILE A 1 97 ? 7.275 -3.190 -3.307 1.00 89.19 97 ILE A N 1
ATOM 729 C CA . ILE A 1 97 ? 6.843 -2.830 -1.943 1.00 89.19 97 ILE A CA 1
ATOM 730 C C . ILE A 1 97 ? 6.080 -1.505 -1.952 1.00 89.19 97 ILE A C 1
ATOM 732 O O . ILE A 1 97 ? 5.003 -1.424 -1.368 1.00 89.19 97 ILE A O 1
ATOM 736 N N . PHE A 1 98 ? 6.602 -0.494 -2.652 1.00 90.31 98 PHE A N 1
ATOM 737 C CA . PHE A 1 98 ? 5.929 0.794 -2.801 1.00 90.31 98 PHE A CA 1
ATOM 738 C C . PHE A 1 98 ? 4.530 0.624 -3.405 1.00 90.31 98 PHE A C 1
ATOM 740 O O . PHE A 1 98 ? 3.554 1.079 -2.831 1.00 90.31 98 PHE A O 1
ATOM 747 N N . GLN A 1 99 ? 4.390 -0.119 -4.499 1.00 90.44 99 GLN A N 1
ATOM 748 C CA . GLN A 1 99 ? 3.079 -0.339 -5.118 1.00 90.44 99 GLN A CA 1
ATOM 749 C C . GLN A 1 99 ? 2.148 -1.208 -4.260 1.00 90.44 99 GLN A C 1
ATOM 751 O O . GLN A 1 99 ? 0.937 -1.008 -4.263 1.00 90.44 99 GLN A O 1
ATOM 756 N N . THR A 1 100 ? 2.709 -2.126 -3.470 1.00 89.75 100 THR A N 1
ATOM 757 C CA . THR A 1 100 ? 1.935 -2.952 -2.535 1.00 89.75 100 THR A CA 1
ATOM 758 C C . THR A 1 100 ? 1.261 -2.094 -1.475 1.00 89.75 100 THR A C 1
ATOM 760 O O . THR A 1 100 ? 0.078 -2.284 -1.215 1.00 89.75 100 THR A O 1
ATOM 763 N N . VAL A 1 101 ? 1.978 -1.127 -0.891 1.00 89.50 101 VAL A N 1
ATOM 764 C CA . VAL A 1 101 ? 1.379 -0.244 0.119 1.00 89.50 101 VAL A CA 1
ATOM 765 C C . VAL A 1 101 ? 0.332 0.687 -0.492 1.00 89.50 101 VAL A C 1
ATOM 767 O O . VAL A 1 101 ? -0.654 0.956 0.169 1.00 89.50 101 VAL A O 1
ATOM 770 N N .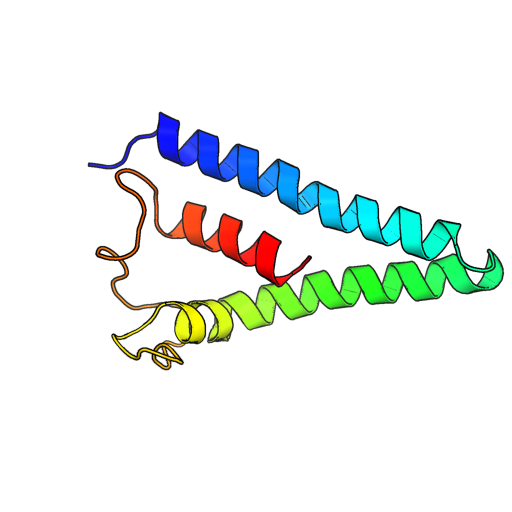 PHE A 1 102 ? 0.456 1.098 -1.759 1.00 88.56 102 PHE A N 1
ATOM 771 C CA . PHE A 1 102 ? -0.610 1.847 -2.447 1.00 88.56 102 PHE A CA 1
ATOM 772 C C . PHE A 1 102 ? -1.848 1.008 -2.765 1.00 88.56 102 PHE A C 1
ATOM 774 O O . PHE A 1 102 ? -2.948 1.537 -2.760 1.00 88.56 102 PHE A O 1
ATOM 781 N N . CYS A 1 103 ? -1.684 -0.277 -3.076 1.00 88.19 103 CYS A N 1
ATOM 782 C CA . CYS A 1 103 ? -2.817 -1.159 -3.350 1.00 88.19 103 CYS A CA 1
ATOM 783 C C . CYS A 1 103 ? -3.533 -1.608 -2.068 1.00 88.19 103 CYS A C 1
ATOM 785 O O . CYS A 1 103 ? -4.722 -1.915 -2.105 1.00 88.19 103 CYS A O 1
ATOM 787 N N . ALA A 1 104 ? -2.793 -1.736 -0.966 1.00 82.81 104 ALA A N 1
ATOM 788 C CA . ALA A 1 104 ? -3.306 -2.244 0.302 1.00 82.81 104 ALA A CA 1
ATOM 789 C C . ALA A 1 104 ? -3.884 -1.154 1.224 1.00 82.81 104 ALA A C 1
ATOM 791 O O . ALA A 1 104 ? -4.420 -1.512 2.272 1.00 82.81 104 ALA A O 1
ATOM 792 N N . THR A 1 105 ? -3.746 0.125 0.852 1.00 77.12 105 THR A N 1
ATOM 793 C CA . THR A 1 105 ? -4.298 1.294 1.559 1.00 77.12 105 THR A CA 1
ATOM 794 C C . THR A 1 105 ? -5.481 1.864 0.790 1.00 77.12 105 THR A C 1
ATOM 796 O O . THR A 1 105 ? -6.484 2.242 1.432 1.00 77.12 105 THR A O 1
#

pLDDT: mean 82.87, std 6.68, range [62.91, 93.06]

Sequence (105 aa):
MLSSVSTIWVLVAAALVFFMQAGFAMVETGLTRAKNAGNILMKNMMDFSIGTLLFWLFGFGIMFAGSGAFFGGFDFLSRGSYADILPAGVSKYAFMIFQTVFCAT